Protein AF-A0A225UG48-F1 (afdb_monomer)

Radius of gyration: 35.03 Å; Cα contacts (8 Å, |Δi|>4): 129; chains: 1; bounding box: 74×93×94 Å

pLDDT: mean 74.5, std 24.12, range [34.47, 97.69]

Foldseek 3Di:
DDDDDDDPPDPDDPPPPPPDDDDDPLNVLLVVLVVLQVVLCCPQPLSVQQNKDADDAQDAAAADDPVVPLPALVVLVVNLCRRSVRRRIDTDDHDPVCSVVDDSVSSSVSCVSNVVSSCSNHNHDYPPPPPPPPPDDDDDDPPDPDPDDDDDDDDDDDDDDDDDDDDDDDD

Mean predicted aligned error: 17.24 Å

Sequence (171 aa):
MRAPESEDELPSKTVSKDAGRQYSAKELEYALSRTELFRQLERNLVLSFIKPKLIGELTGRFHDPDLSKLTRVRPTIQALFAVLRESGFVLGAFEMERVYDWDHESWTNAIHAILDPLTVLVGTGKRKTTSTPARKAGTRSYFLHRVTRRVKTLTAASNPQDGCRCADCHA

Solvent-accessible surface area (backbone atoms only — not comparable to full-atom values): 11168 Å² total; per-residue (Å²): 143,90,85,88,90,79,86,79,80,72,81,71,76,82,72,79,81,78,71,75,81,80,72,51,73,65,59,49,49,48,52,50,27,54,53,46,33,56,51,35,42,63,65,35,70,62,35,44,50,42,38,66,39,76,58,86,60,86,36,53,54,21,58,71,72,66,64,89,75,44,84,46,52,69,59,33,51,53,46,45,53,45,40,41,45,39,34,28,30,44,73,42,88,56,66,75,82,57,62,73,75,55,55,55,63,57,49,49,50,48,40,60,57,39,46,65,27,43,40,73,71,49,33,69,37,80,80,78,80,76,70,73,74,84,77,73,89,77,79,92,76,86,80,73,83,78,83,75,84,78,86,81,81,83,87,80,82,89,83,89,81,89,76,87,80,86,87,81,91,81,134

Structure (mmCIF, N/CA/C/O backbone):
data_AF-A0A225UG48-F1
#
_entry.id   AF-A0A225UG48-F1
#
loop_
_atom_site.group_PDB
_atom_site.id
_atom_site.type_symbol
_atom_site.label_atom_id
_atom_site.label_alt_id
_atom_site.label_comp_id
_atom_site.label_asym_id
_atom_site.label_entity_id
_atom_site.label_seq_id
_atom_site.pdbx_PDB_ins_code
_atom_site.Cartn_x
_atom_site.Cartn_y
_atom_site.Cartn_z
_atom_site.occupancy
_atom_site.B_iso_or_equiv
_atom_site.auth_seq_id
_atom_site.auth_comp_id
_atom_site.auth_asym_id
_atom_site.auth_atom_id
_atom_site.pdbx_PDB_model_num
ATOM 1 N N . MET A 1 1 ? -58.394 49.590 28.796 1.00 42.34 1 MET A N 1
ATOM 2 C CA . MET A 1 1 ? -57.957 48.480 29.669 1.00 42.34 1 MET A CA 1
ATOM 3 C C . MET A 1 1 ? -58.385 47.150 29.065 1.00 42.34 1 MET A C 1
ATOM 5 O O . MET A 1 1 ? -59.581 46.916 28.962 1.00 42.34 1 MET A O 1
ATOM 9 N N . ARG A 1 2 ? -57.417 46.320 28.661 1.00 52.34 2 ARG A N 1
ATOM 10 C CA . ARG A 1 2 ? -57.485 44.852 28.528 1.00 52.34 2 ARG A CA 1
ATOM 11 C C . ARG A 1 2 ? -56.032 44.359 28.419 1.00 52.34 2 ARG A C 1
ATOM 13 O O . ARG A 1 2 ? -55.248 44.994 27.724 1.00 52.34 2 ARG A O 1
ATOM 20 N N . ALA A 1 3 ? -55.683 43.312 29.155 1.00 45.53 3 ALA A N 1
ATOM 21 C CA . ALA A 1 3 ? -54.361 42.676 29.200 1.00 45.53 3 ALA A CA 1
ATOM 22 C C . ALA A 1 3 ? -54.550 41.141 29.003 1.00 45.53 3 ALA A C 1
ATOM 24 O O . ALA A 1 3 ? -55.708 40.720 28.937 1.00 45.53 3 ALA A O 1
ATOM 25 N N . PRO A 1 4 ? -53.496 40.304 28.959 1.00 58.44 4 PRO A N 1
ATOM 26 C CA . PRO A 1 4 ? -52.639 40.039 27.784 1.00 58.44 4 PRO A CA 1
ATOM 27 C C . PRO A 1 4 ? -52.385 38.528 27.574 1.00 58.44 4 PRO A C 1
ATOM 29 O O . PRO A 1 4 ? -52.043 37.890 28.553 1.00 58.44 4 PRO A O 1
ATOM 32 N N . GLU A 1 5 ? -52.420 37.945 26.365 1.00 46.00 5 GLU A N 1
ATOM 33 C CA . GLU A 1 5 ? -51.953 36.548 26.172 1.00 46.00 5 GLU A CA 1
ATOM 34 C C . GLU A 1 5 ? -51.332 36.273 24.796 1.00 46.00 5 GLU A C 1
ATOM 36 O O . GLU A 1 5 ? -51.609 36.981 23.832 1.00 46.00 5 GLU A O 1
ATOM 41 N N . SER A 1 6 ? -50.552 35.186 24.790 1.00 54.22 6 SER A N 1
ATOM 42 C CA . SER A 1 6 ? -49.863 34.455 23.719 1.00 54.22 6 SER A CA 1
ATOM 43 C C . SER A 1 6 ? -48.370 34.735 23.553 1.00 54.22 6 SER A C 1
ATOM 45 O O . SER A 1 6 ? -47.920 35.579 22.779 1.00 54.22 6 SER A O 1
ATOM 47 N N . GLU A 1 7 ? -47.634 33.937 24.322 1.00 54.47 7 GLU A N 1
ATOM 48 C CA . GLU A 1 7 ? -46.295 33.439 24.061 1.00 54.47 7 GLU A CA 1
ATOM 49 C C . GLU A 1 7 ? -46.183 32.907 22.625 1.00 54.47 7 GLU A C 1
ATOM 51 O O . GLU A 1 7 ? -46.927 32.010 22.242 1.00 54.47 7 GLU A O 1
ATOM 56 N N . ASP A 1 8 ? -45.222 33.419 21.860 1.00 50.53 8 ASP A N 1
ATOM 57 C CA . ASP A 1 8 ? -44.590 32.650 20.791 1.00 50.53 8 ASP A CA 1
ATOM 58 C C . ASP A 1 8 ? -43.147 32.408 21.226 1.00 50.53 8 ASP A C 1
ATOM 60 O O . ASP A 1 8 ? -42.218 33.190 20.998 1.00 50.53 8 ASP A O 1
ATOM 64 N N . GLU A 1 9 ? -43.026 31.315 21.970 1.00 49.41 9 GLU A N 1
ATOM 65 C CA . GLU A 1 9 ? -41.812 30.595 22.302 1.00 49.41 9 GLU A CA 1
ATOM 66 C C . GLU A 1 9 ? -40.992 30.384 21.020 1.00 49.41 9 GLU A C 1
ATOM 68 O O . GLU A 1 9 ? -41.261 29.498 20.209 1.00 49.41 9 GLU A O 1
ATOM 73 N N . LEU A 1 10 ? -39.983 31.233 20.802 1.00 53.50 10 LEU A N 1
ATOM 74 C CA . LEU A 1 10 ? -38.972 30.976 19.783 1.00 53.50 10 LEU A CA 1
ATOM 75 C C . LEU A 1 10 ? -38.344 29.616 20.104 1.00 53.50 10 LEU A C 1
ATOM 77 O O . LEU A 1 10 ? -37.761 29.483 21.187 1.00 53.50 10 LEU A O 1
ATOM 81 N N . PRO A 1 11 ? -38.410 28.620 19.199 1.00 48.78 11 PRO A N 1
ATOM 82 C CA . PRO A 1 11 ? -37.756 27.353 19.430 1.00 48.78 11 PRO A CA 1
ATOM 83 C C . PRO A 1 11 ? -36.274 27.634 19.615 1.00 48.78 11 PRO A C 1
ATOM 85 O O . PRO A 1 11 ? -35.566 28.126 18.729 1.00 48.78 11 PRO A O 1
ATOM 88 N N . SER A 1 12 ? -35.861 27.377 20.851 1.00 50.19 12 SER A N 1
ATOM 89 C CA . SER A 1 12 ? -34.493 27.409 21.312 1.00 50.19 12 SER A CA 1
ATOM 90 C C . SER A 1 12 ? -33.571 26.836 20.242 1.00 50.19 12 SER A C 1
ATOM 92 O O . SER A 1 12 ? -33.799 25.757 19.691 1.00 50.19 12 SER A O 1
ATOM 94 N N . LYS A 1 13 ? -32.525 27.616 19.948 1.00 51.88 13 LYS A N 1
ATOM 95 C CA . LYS A 1 13 ? -31.304 27.185 19.270 1.00 51.88 13 LYS A CA 1
ATOM 96 C C . LYS A 1 13 ? -31.099 25.704 19.565 1.00 51.88 13 LYS A C 1
ATOM 98 O O . LYS A 1 13 ? -30.943 25.349 20.734 1.00 51.88 13 LYS A O 1
ATOM 103 N N . THR A 1 14 ? -31.077 24.860 18.537 1.00 47.56 14 THR A N 1
ATOM 104 C CA . THR A 1 14 ? -30.499 23.527 18.672 1.00 47.56 14 THR A CA 1
ATOM 105 C C . THR A 1 14 ? -29.049 23.747 19.062 1.00 47.56 14 THR A C 1
ATOM 107 O O . THR A 1 14 ? -28.187 24.006 18.224 1.00 47.56 14 THR A O 1
ATOM 110 N N . VAL A 1 15 ? -28.829 23.759 20.374 1.00 45.50 15 VAL A N 1
ATOM 111 C CA . VAL A 1 15 ? -27.542 23.680 21.030 1.00 45.50 15 VAL A CA 1
ATOM 112 C C . VAL A 1 15 ? -26.846 22.517 20.361 1.00 45.50 15 VAL A C 1
ATOM 114 O O . VAL A 1 15 ? -27.278 21.370 20.484 1.00 45.50 15 VAL A O 1
ATOM 117 N N . SER A 1 16 ? -25.814 22.839 19.592 1.00 53.31 16 SER A N 1
ATOM 118 C CA . SER A 1 16 ? -24.847 21.893 19.075 1.00 53.31 16 SER A CA 1
ATOM 119 C C . SER A 1 16 ? -24.362 21.078 20.266 1.00 53.31 16 SER A C 1
ATOM 121 O O . SER A 1 16 ? -23.516 21.520 21.039 1.00 53.31 16 SER A O 1
ATOM 123 N N . LYS A 1 17 ? -24.947 19.897 20.466 1.00 55.44 17 LYS A N 1
ATOM 124 C CA . LYS A 1 17 ? -24.505 18.939 21.473 1.00 55.44 17 LYS A CA 1
ATOM 125 C C . LYS A 1 17 ? -23.296 18.198 20.913 1.00 55.44 17 LYS A C 1
ATOM 127 O O . LYS A 1 17 ? -23.299 16.979 20.819 1.00 55.44 17 LYS A O 1
ATOM 132 N N . ASP A 1 18 ? -22.267 18.948 20.538 1.00 53.50 18 ASP A N 1
ATOM 133 C CA . ASP A 1 18 ? -20.910 18.421 20.466 1.00 53.50 18 ASP A CA 1
ATOM 134 C C . ASP A 1 18 ? -20.231 18.711 21.807 1.00 53.50 18 ASP A C 1
ATOM 136 O O . ASP A 1 18 ? -19.271 19.465 21.943 1.00 53.50 18 ASP A O 1
ATOM 140 N N . ALA A 1 19 ? -20.853 18.193 22.865 1.00 50.50 19 ALA A N 1
ATOM 141 C CA . ALA A 1 19 ? -20.282 18.223 24.193 1.00 50.50 19 ALA A CA 1
ATOM 142 C C . ALA A 1 19 ? -19.202 17.138 24.243 1.00 50.50 19 ALA A C 1
ATOM 144 O O . ALA A 1 19 ? -19.512 15.976 24.494 1.00 50.50 19 ALA A O 1
ATOM 145 N N . GLY A 1 20 ? -17.956 17.532 23.967 1.00 64.06 20 GLY A N 1
ATOM 146 C CA . GLY A 1 20 ? -16.734 16.877 24.437 1.00 64.06 20 GLY A CA 1
ATOM 147 C C . GLY A 1 20 ? -16.764 15.351 24.434 1.00 64.06 20 GLY A C 1
ATOM 148 O O . GLY A 1 20 ? -16.609 14.738 25.492 1.00 64.06 20 GLY A O 1
ATOM 149 N N . ARG A 1 21 ? -16.956 14.725 23.266 1.00 75.00 21 ARG A N 1
ATOM 150 C CA . ARG A 1 21 ? -16.763 13.277 23.137 1.00 75.00 21 ARG A CA 1
ATOM 151 C C . ARG A 1 21 ? -15.323 12.961 23.538 1.00 75.00 21 ARG A C 1
ATOM 153 O O . ARG A 1 21 ? -14.385 13.300 22.821 1.00 75.00 21 ARG A O 1
ATOM 160 N N . GLN A 1 22 ? -15.137 12.336 24.698 1.00 82.44 22 GLN A N 1
ATOM 161 C CA . GLN A 1 22 ? -13.826 11.830 25.081 1.00 82.44 22 GLN A CA 1
ATOM 162 C C . GLN A 1 22 ? -13.512 10.637 24.182 1.00 82.44 22 GLN A C 1
ATOM 164 O O . GLN A 1 22 ? -14.207 9.623 24.221 1.00 82.44 22 GLN A O 1
ATOM 169 N N . TYR A 1 23 ? -12.491 10.780 23.342 1.00 84.31 23 TYR A N 1
ATOM 170 C CA . TYR A 1 23 ? -11.970 9.668 22.563 1.00 84.31 23 TYR A CA 1
ATOM 171 C C . TYR A 1 23 ? -11.206 8.732 23.490 1.00 84.31 23 TYR A C 1
ATOM 173 O O . TYR A 1 23 ? -10.324 9.157 24.239 1.00 84.31 23 TYR A O 1
ATOM 181 N N . SER A 1 24 ? -11.516 7.442 23.417 1.00 91.88 24 SER A N 1
ATOM 182 C CA . SER A 1 24 ? -10.622 6.434 23.971 1.00 91.88 24 SER A CA 1
ATOM 183 C C . SER A 1 24 ? -9.300 6.432 23.193 1.00 91.88 24 SER A C 1
ATOM 185 O O . SER A 1 24 ? -9.263 6.750 22.002 1.00 91.88 24 SER A O 1
ATOM 187 N N . ALA A 1 25 ? -8.207 6.020 23.843 1.00 92.81 25 ALA A N 1
ATOM 188 C CA . ALA A 1 25 ? -6.899 5.925 23.189 1.00 92.81 25 ALA A CA 1
ATOM 189 C C . ALA A 1 25 ? -6.945 5.072 21.905 1.00 92.81 25 ALA A C 1
ATOM 191 O O . ALA A 1 25 ? -6.320 5.422 20.912 1.00 92.81 25 ALA A O 1
ATOM 192 N N . LYS A 1 26 ? -7.758 4.006 21.899 1.00 92.38 26 LYS A N 1
ATOM 193 C CA . LYS A 1 26 ? -7.942 3.115 20.743 1.00 92.38 26 LYS A CA 1
ATOM 194 C C . LYS A 1 26 ? -8.686 3.777 19.586 1.00 92.38 26 LYS A C 1
ATOM 196 O O . LYS A 1 26 ? -8.322 3.567 18.436 1.00 92.38 26 LYS A O 1
ATOM 201 N N . GLU A 1 27 ? -9.729 4.557 19.873 1.00 93.12 27 GLU A N 1
ATOM 202 C CA . GLU A 1 27 ? -10.445 5.304 18.830 1.00 93.12 27 GLU A CA 1
ATOM 203 C C . GLU A 1 27 ? -9.528 6.346 18.185 1.00 93.12 27 GLU A C 1
ATOM 205 O O . GLU A 1 27 ? -9.540 6.499 16.964 1.00 93.12 27 GLU A O 1
ATOM 210 N N . LEU A 1 28 ? -8.706 7.023 18.994 1.00 95.06 28 LEU A N 1
ATOM 211 C CA . LEU A 1 28 ? -7.731 7.987 18.496 1.00 95.06 28 LEU A CA 1
ATOM 212 C C . LEU A 1 28 ? -6.657 7.308 17.639 1.00 95.06 28 LEU A C 1
ATOM 214 O O . LEU A 1 28 ? -6.387 7.767 16.534 1.00 95.06 28 LEU A O 1
ATOM 218 N N . GLU A 1 29 ? -6.081 6.206 18.117 1.00 95.00 29 GLU A N 1
ATOM 219 C CA . GLU A 1 29 ? -5.075 5.433 17.384 1.00 95.00 29 GLU A CA 1
ATOM 220 C C . GLU A 1 29 ? -5.628 4.941 16.041 1.00 95.00 29 GLU A C 1
ATOM 222 O O . GLU A 1 29 ? -5.020 5.176 15.000 1.00 95.00 29 GLU A O 1
ATOM 227 N N . TYR A 1 30 ? -6.840 4.378 16.032 1.00 93.94 30 TYR A N 1
ATOM 228 C CA . TYR A 1 30 ? -7.514 3.971 14.801 1.00 93.94 30 TYR A CA 1
ATOM 229 C C . TYR A 1 30 ? -7.715 5.148 13.832 1.00 93.94 30 TYR A C 1
ATOM 231 O O . TYR A 1 30 ? -7.414 5.034 12.642 1.00 93.94 30 TYR A O 1
ATOM 239 N N . ALA A 1 31 ? -8.206 6.294 14.316 1.00 94.69 31 ALA A N 1
ATOM 240 C CA . ALA A 1 31 ? -8.451 7.469 13.479 1.00 94.69 31 ALA A CA 1
ATOM 241 C C . ALA A 1 31 ? -7.152 8.058 12.899 1.00 94.69 31 ALA A C 1
ATOM 243 O O . ALA A 1 31 ? -7.107 8.420 11.716 1.00 94.69 31 ALA A O 1
ATOM 244 N N . LEU A 1 32 ? -6.087 8.116 13.704 1.00 96.56 32 LEU A N 1
ATOM 245 C CA . LEU A 1 32 ? -4.771 8.590 13.281 1.00 96.56 32 LEU A CA 1
ATOM 246 C C . LEU A 1 32 ? -4.135 7.634 12.273 1.00 96.56 32 LEU A C 1
ATOM 248 O O . LEU A 1 32 ? -3.701 8.092 11.221 1.00 96.56 32 LEU A O 1
ATOM 252 N N . SER A 1 33 ? -4.158 6.322 12.522 1.00 96.50 33 SER A N 1
ATOM 253 C CA . SER A 1 33 ? -3.663 5.322 11.570 1.00 96.50 33 SER A CA 1
ATOM 254 C C . SER A 1 33 ? -4.441 5.362 10.260 1.00 96.50 33 SER A C 1
ATOM 256 O O . SER A 1 33 ? -3.843 5.306 9.189 1.00 96.50 33 SER A O 1
ATOM 258 N N . ARG A 1 34 ? -5.769 5.532 10.304 1.00 95.62 34 ARG A N 1
ATOM 259 C CA . ARG A 1 34 ? -6.574 5.673 9.083 1.00 95.62 34 ARG A CA 1
ATOM 260 C C . ARG A 1 34 ? -6.160 6.910 8.292 1.00 95.62 34 ARG A C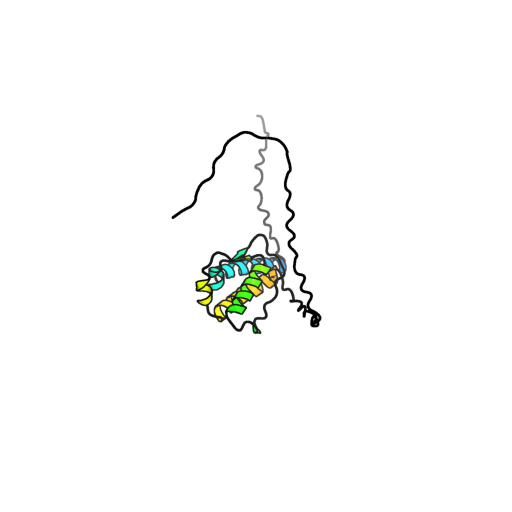 1
ATOM 262 O O . ARG A 1 34 ? -5.958 6.815 7.086 1.00 95.62 34 ARG A O 1
ATOM 269 N N . THR A 1 35 ? -6.001 8.046 8.963 1.00 96.75 35 THR A N 1
ATOM 270 C CA . THR A 1 35 ? -5.579 9.306 8.333 1.00 96.75 35 THR A CA 1
ATOM 271 C C . THR A 1 35 ? -4.174 9.194 7.743 1.00 96.75 35 THR A C 1
ATOM 273 O O . THR A 1 35 ? -3.945 9.585 6.599 1.00 96.75 35 THR A O 1
ATOM 276 N N . GLU A 1 36 ? -3.244 8.614 8.498 1.00 97.69 36 GLU A N 1
ATOM 277 C CA . GLU A 1 36 ? -1.861 8.402 8.084 1.00 97.69 36 GLU A CA 1
ATOM 278 C C . GLU A 1 36 ? -1.769 7.479 6.865 1.00 97.69 36 GLU A C 1
ATOM 280 O O . GLU A 1 36 ? -1.051 7.799 5.921 1.00 97.69 36 GLU A O 1
ATOM 285 N N . LEU A 1 37 ? -2.550 6.392 6.829 1.00 97.12 37 LEU A N 1
ATOM 286 C CA . LEU A 1 37 ? -2.614 5.496 5.676 1.00 97.12 37 LEU A CA 1
ATOM 287 C C . LEU A 1 37 ? -2.949 6.268 4.395 1.00 97.12 37 LEU A C 1
ATOM 289 O O . LEU A 1 37 ? -2.181 6.224 3.437 1.00 97.12 37 LEU A O 1
ATOM 293 N N . PHE A 1 38 ? -4.060 7.012 4.378 1.00 95.81 38 PHE A N 1
ATOM 294 C CA . PHE A 1 38 ? -4.469 7.767 3.188 1.00 95.81 38 PHE A CA 1
ATOM 295 C C . PHE A 1 38 ? -3.464 8.864 2.824 1.00 95.81 38 PHE A C 1
ATOM 297 O O . PHE A 1 38 ? -3.139 9.032 1.649 1.00 95.81 38 PHE A O 1
ATOM 304 N N . ARG A 1 39 ? -2.881 9.536 3.823 1.00 96.94 39 ARG A N 1
ATOM 305 C CA . ARG A 1 39 ? -1.805 10.509 3.607 1.00 96.94 39 ARG A CA 1
ATOM 306 C C . ARG A 1 39 ? -0.604 9.884 2.894 1.00 96.94 39 ARG A C 1
ATOM 308 O O . ARG A 1 39 ? 0.005 10.534 2.046 1.00 96.94 39 ARG A O 1
ATOM 315 N N . GLN A 1 40 ? -0.232 8.656 3.244 1.00 97.44 40 GLN A N 1
ATOM 316 C CA . GLN A 1 40 ? 0.892 7.950 2.628 1.00 97.44 40 GLN A CA 1
ATOM 317 C C . GLN A 1 40 ? 0.564 7.479 1.213 1.00 97.44 40 GLN A C 1
ATOM 319 O O . GLN A 1 40 ? 1.409 7.622 0.329 1.00 97.44 40 GLN A O 1
ATOM 324 N N . LEU A 1 41 ? -0.668 7.013 0.972 1.00 96.38 41 LEU A N 1
ATOM 325 C CA . LEU A 1 41 ? -1.135 6.656 -0.372 1.00 96.38 41 LEU A CA 1
ATOM 326 C C . LEU A 1 41 ? -1.025 7.827 -1.362 1.00 96.38 41 LEU A C 1
ATOM 328 O O . LEU A 1 41 ? -0.750 7.609 -2.539 1.00 96.38 41 LEU A O 1
ATOM 332 N N . GLU A 1 42 ? -1.213 9.058 -0.885 1.00 95.75 42 GLU A N 1
ATOM 333 C CA . GLU A 1 42 ? -1.104 10.270 -1.702 1.00 95.75 42 GLU A CA 1
ATOM 334 C C . GLU A 1 42 ? 0.326 10.817 -1.801 1.00 95.75 42 GLU A C 1
ATOM 336 O O . GLU A 1 42 ? 0.733 11.288 -2.863 1.00 95.75 42 GLU A O 1
ATOM 341 N N . ARG A 1 43 ? 1.099 10.791 -0.706 1.00 95.88 43 ARG A N 1
ATOM 342 C CA . ARG A 1 43 ? 2.413 11.459 -0.645 1.00 95.88 43 ARG A CA 1
ATOM 343 C C . ARG A 1 43 ? 3.583 10.597 -1.092 1.00 95.88 43 ARG A C 1
ATOM 345 O O . ARG A 1 43 ? 4.561 11.139 -1.602 1.00 95.88 43 ARG A O 1
ATOM 352 N N . ASN A 1 44 ? 3.536 9.288 -0.866 1.00 97.31 44 ASN A N 1
ATOM 353 C CA . ASN A 1 44 ? 4.614 8.417 -1.309 1.00 97.31 44 ASN A CA 1
ATOM 354 C C . ASN A 1 44 ? 4.552 8.291 -2.837 1.00 97.31 44 ASN A C 1
ATOM 356 O O . ASN A 1 44 ? 3.513 7.940 -3.388 1.00 97.31 44 ASN A O 1
ATOM 360 N N . LEU A 1 45 ? 5.664 8.567 -3.519 1.00 96.06 45 LEU A N 1
ATOM 361 C CA . LEU A 1 45 ? 5.697 8.646 -4.981 1.00 96.06 45 LEU A CA 1
ATOM 362 C C . LEU A 1 45 ? 5.342 7.319 -5.675 1.00 96.06 45 LEU A C 1
ATOM 364 O O . LEU A 1 45 ? 4.702 7.320 -6.722 1.00 96.06 45 LEU A O 1
ATOM 368 N N . VAL A 1 46 ? 5.704 6.185 -5.073 1.00 97.19 46 VAL A N 1
ATOM 369 C CA . VAL A 1 46 ? 5.366 4.853 -5.594 1.00 97.19 46 VAL A CA 1
ATOM 370 C C . VAL A 1 46 ? 3.884 4.543 -5.367 1.00 97.19 46 VAL A C 1
ATOM 372 O O . VAL A 1 46 ? 3.216 4.004 -6.250 1.00 97.19 46 VAL A O 1
ATOM 375 N N . LEU A 1 47 ? 3.339 4.903 -4.201 1.00 97.00 47 LEU A N 1
ATOM 376 C CA . LEU A 1 47 ? 1.920 4.682 -3.899 1.00 97.00 47 LEU A CA 1
ATOM 377 C C . LEU A 1 47 ? 1.016 5.589 -4.743 1.00 97.00 47 LEU A C 1
ATOM 379 O O . LEU A 1 47 ? 0.010 5.125 -5.283 1.00 97.00 47 LEU A O 1
ATOM 383 N N . SER A 1 48 ? 1.412 6.845 -4.945 1.00 95.31 48 SER A N 1
ATOM 384 C CA . SER A 1 48 ? 0.697 7.780 -5.815 1.00 95.31 48 SER A CA 1
ATOM 385 C C . SER A 1 48 ? 0.796 7.390 -7.292 1.00 95.31 48 SER A C 1
ATOM 387 O O . SER A 1 48 ? -0.136 7.647 -8.056 1.00 95.31 48 SER A O 1
ATOM 389 N N . PHE A 1 49 ? 1.871 6.701 -7.692 1.00 95.75 49 PHE A N 1
ATOM 390 C CA . PHE A 1 49 ? 2.014 6.102 -9.017 1.00 95.75 49 PHE A CA 1
ATOM 391 C C . PHE A 1 49 ? 1.029 4.944 -9.244 1.00 95.75 49 PHE A C 1
ATOM 393 O O . PHE A 1 49 ? 0.321 4.952 -10.251 1.00 95.75 49 PHE A O 1
ATOM 400 N N . ILE A 1 50 ? 0.920 3.987 -8.310 1.00 95.44 50 ILE A N 1
ATOM 401 C CA . ILE A 1 50 ? 0.025 2.816 -8.460 1.00 95.44 50 ILE A CA 1
ATOM 402 C C . ILE A 1 50 ? -1.450 3.115 -8.134 1.00 95.44 50 ILE A C 1
ATOM 404 O O . ILE A 1 50 ? -2.324 2.289 -8.412 1.00 95.44 50 ILE A O 1
ATOM 408 N N . LYS A 1 51 ? -1.738 4.289 -7.552 1.00 95.00 51 LYS A N 1
ATOM 409 C CA . LYS A 1 51 ? -3.085 4.839 -7.298 1.00 95.00 51 LYS A CA 1
ATOM 410 C C . LYS A 1 51 ? -4.055 3.829 -6.668 1.00 95.00 51 LYS A C 1
ATOM 412 O O . LYS A 1 51 ? -5.117 3.572 -7.247 1.00 95.00 51 LYS A O 1
ATOM 417 N N . PRO A 1 52 ? -3.721 3.220 -5.518 1.00 95.56 52 PRO A N 1
ATOM 418 C CA . PRO A 1 52 ? -4.584 2.225 -4.908 1.00 95.56 52 PRO A CA 1
ATOM 419 C C . PRO A 1 52 ? -5.896 2.873 -4.456 1.00 95.56 52 PRO A C 1
ATOM 421 O O . PRO A 1 52 ? -5.916 3.962 -3.884 1.00 95.56 52 PRO A O 1
ATOM 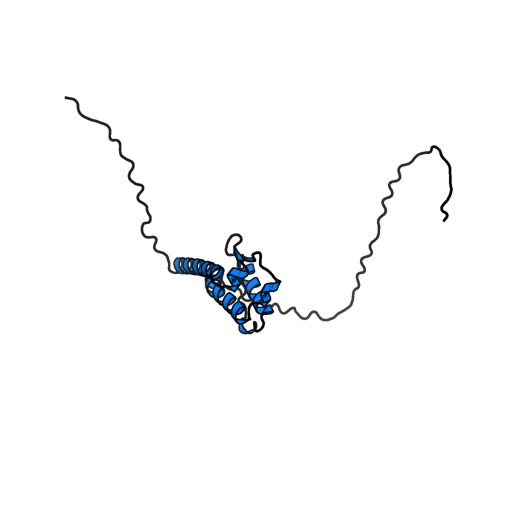424 N N . LYS A 1 53 ? -7.006 2.191 -4.718 1.00 94.94 53 LYS A N 1
ATOM 425 C CA . LYS A 1 53 ? -8.360 2.619 -4.372 1.00 94.94 53 LYS A CA 1
ATOM 426 C C . LYS A 1 53 ? -8.967 1.619 -3.409 1.00 94.94 53 LYS A C 1
ATOM 428 O O . LYS A 1 53 ? -9.022 0.428 -3.710 1.00 94.94 53 LYS A O 1
ATOM 433 N N . LEU A 1 54 ? -9.424 2.104 -2.261 1.00 94.50 54 LEU A N 1
ATOM 434 C CA . LEU A 1 54 ? -10.171 1.281 -1.320 1.00 94.50 54 LEU A CA 1
ATOM 435 C C . LEU A 1 54 ? -11.547 0.973 -1.918 1.00 94.50 54 LEU A C 1
ATOM 437 O O . LEU A 1 54 ? -12.262 1.895 -2.314 1.00 94.50 54 LEU A O 1
ATOM 441 N N . ILE A 1 55 ? -11.912 -0.307 -1.990 1.00 91.19 55 ILE A N 1
ATOM 442 C CA . ILE A 1 55 ? -13.237 -0.734 -2.444 1.00 91.19 55 ILE A CA 1
ATOM 443 C C . ILE A 1 55 ? -14.010 -1.254 -1.235 1.00 91.19 55 ILE A C 1
ATOM 445 O O . ILE A 1 5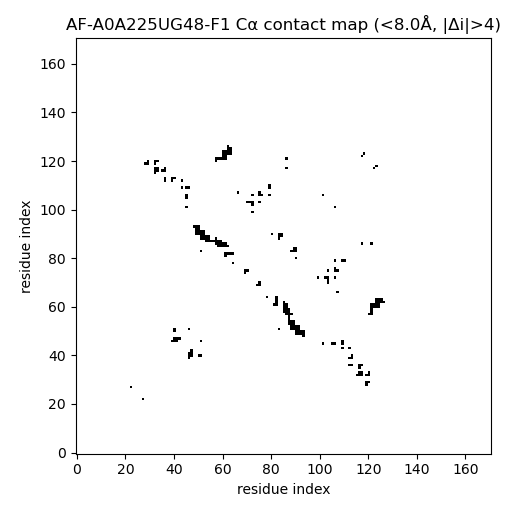5 ? -13.728 -2.335 -0.729 1.00 91.19 55 ILE A O 1
ATOM 449 N N . GLY A 1 56 ? -14.995 -0.478 -0.782 1.00 87.88 56 GLY A N 1
ATOM 450 C CA . GLY A 1 56 ? -15.757 -0.786 0.427 1.00 87.88 56 GLY A CA 1
ATOM 451 C C . GLY A 1 56 ? -15.007 -0.376 1.694 1.00 87.88 56 GLY A C 1
ATOM 452 O O . GLY A 1 56 ? -14.587 0.773 1.830 1.00 87.88 56 GLY A O 1
ATOM 453 N N . GLU A 1 57 ? -14.869 -1.306 2.633 1.00 89.94 57 GLU A N 1
ATOM 454 C CA . GLU A 1 57 ? -14.190 -1.082 3.910 1.00 89.94 57 GLU A CA 1
ATOM 455 C C . GLU A 1 57 ? -12.798 -1.715 3.921 1.00 89.94 57 GLU A C 1
ATOM 457 O O . GLU A 1 57 ? -12.463 -2.541 3.075 1.00 89.94 57 GLU A O 1
ATOM 462 N N . LEU A 1 58 ? -11.973 -1.324 4.896 1.00 89.75 58 LEU A N 1
ATOM 463 C CA . LEU A 1 58 ? -10.721 -2.024 5.155 1.00 89.75 58 LEU A CA 1
ATOM 464 C C . LEU A 1 58 ? -11.065 -3.439 5.618 1.00 89.75 58 LEU A C 1
ATOM 466 O O . LEU A 1 58 ? -11.653 -3.635 6.681 1.00 89.75 58 LEU A O 1
ATOM 470 N N . THR A 1 59 ? -10.729 -4.415 4.789 1.00 80.56 59 THR A N 1
ATOM 471 C CA . THR A 1 59 ? -11.072 -5.818 5.009 1.00 80.56 59 THR A CA 1
ATOM 472 C C . THR A 1 59 ? -9.823 -6.657 5.065 1.00 80.56 59 THR A C 1
ATOM 474 O O . THR A 1 59 ? -8.880 -6.374 4.343 1.00 80.56 59 THR A O 1
ATOM 477 N N . GLY A 1 60 ? -9.895 -7.755 5.815 1.00 69.31 60 GLY A N 1
ATOM 478 C CA . GLY A 1 60 ? -8.891 -8.807 5.763 1.00 69.31 60 GLY A CA 1
ATOM 479 C C . GLY A 1 60 ? -7.662 -8.499 6.609 1.00 69.31 60 GLY A C 1
ATOM 480 O O . GLY A 1 60 ? -7.098 -7.414 6.588 1.00 69.31 60 GLY A O 1
ATOM 481 N N . ARG A 1 61 ? -7.232 -9.506 7.364 1.00 84.62 61 ARG A N 1
ATOM 482 C CA . ARG A 1 61 ? -5.931 -9.499 8.021 1.00 84.62 61 ARG A CA 1
ATOM 483 C C . ARG A 1 61 ? -4.889 -9.771 6.935 1.00 84.62 61 ARG A C 1
ATOM 485 O O . ARG A 1 61 ? -4.948 -10.840 6.327 1.00 84.62 61 ARG A O 1
ATOM 492 N N . PHE A 1 62 ? -3.969 -8.847 6.676 1.00 87.88 62 PHE A N 1
ATOM 493 C CA . PHE A 1 62 ? -2.962 -9.057 5.632 1.00 87.88 62 PHE A CA 1
ATOM 494 C C . PHE A 1 62 ? -1.779 -9.864 6.164 1.00 87.88 62 PHE A C 1
ATOM 496 O O . PHE A 1 62 ? -1.489 -9.881 7.362 1.00 87.88 62 PHE A O 1
ATOM 503 N N . HIS A 1 63 ? -1.080 -10.556 5.277 1.00 90.50 63 HIS A N 1
ATOM 504 C CA . HIS A 1 63 ? 0.139 -11.266 5.621 1.00 90.50 63 HIS A CA 1
ATOM 505 C C . HIS A 1 63 ? 1.306 -10.301 5.706 1.00 90.50 63 HIS A C 1
ATOM 507 O O . HIS A 1 63 ? 1.687 -9.698 4.703 1.00 90.50 63 HIS A O 1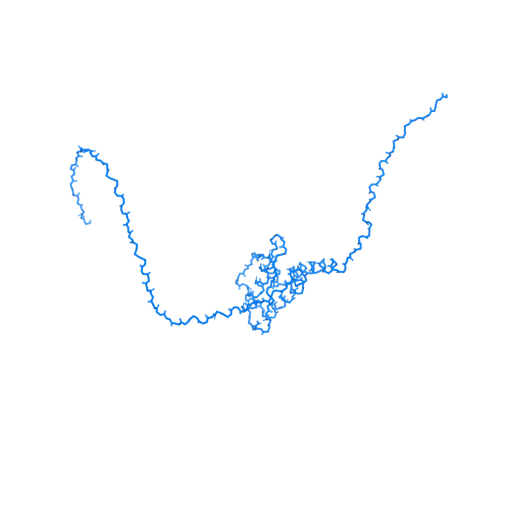
ATOM 513 N N . ASP A 1 64 ? 1.910 -10.240 6.888 1.00 89.50 64 ASP A N 1
ATOM 514 C CA . ASP A 1 64 ? 3.103 -9.438 7.119 1.00 89.50 64 ASP A CA 1
ATOM 515 C C . ASP A 1 64 ? 4.233 -9.880 6.164 1.00 89.50 64 ASP A C 1
ATOM 517 O O . ASP A 1 64 ? 4.611 -11.065 6.158 1.00 89.50 64 ASP A O 1
ATOM 521 N N . PRO A 1 65 ? 4.712 -8.995 5.271 1.00 90.88 65 PRO A N 1
ATOM 522 C CA . PRO A 1 65 ? 5.758 -9.340 4.329 1.00 90.88 65 PRO A CA 1
ATOM 523 C C . PRO A 1 65 ? 7.103 -9.492 5.047 1.00 90.88 65 PRO A C 1
ATOM 525 O O . PRO A 1 65 ? 7.551 -8.617 5.776 1.00 90.88 65 PRO A O 1
ATOM 528 N N . ASP A 1 66 ? 7.804 -10.593 4.775 1.00 91.50 66 ASP A N 1
ATOM 529 C CA . ASP A 1 66 ? 9.170 -10.786 5.265 1.00 91.50 66 ASP A CA 1
ATOM 530 C C . ASP A 1 66 ? 10.148 -9.921 4.459 1.00 91.50 66 ASP A C 1
ATOM 532 O O . ASP A 1 66 ? 10.696 -10.358 3.442 1.00 91.50 66 ASP A O 1
ATOM 536 N N . LEU A 1 67 ? 10.339 -8.679 4.911 1.00 89.56 67 LEU A N 1
ATOM 537 C CA . LEU A 1 67 ? 11.154 -7.668 4.234 1.00 89.56 67 LEU A CA 1
ATOM 538 C C . LEU A 1 67 ? 12.611 -8.111 4.047 1.00 89.56 67 LEU A C 1
ATOM 540 O O . LEU A 1 67 ? 13.231 -7.752 3.050 1.00 89.56 67 LEU A O 1
ATOM 544 N N . SER A 1 68 ? 13.134 -8.974 4.929 1.00 90.12 68 SER A N 1
ATOM 545 C CA . SER A 1 68 ? 14.497 -9.515 4.810 1.00 90.12 68 SER A CA 1
ATOM 546 C C . SER A 1 68 ? 14.697 -10.363 3.546 1.00 90.12 68 SER A C 1
ATOM 548 O O . SER A 1 68 ? 15.802 -10.455 3.012 1.00 90.12 68 SER A O 1
ATOM 550 N N . LYS A 1 69 ? 13.616 -10.964 3.032 1.00 90.31 69 LYS A N 1
ATOM 551 C CA . LYS A 1 69 ? 13.619 -11.782 1.810 1.00 90.31 69 LYS A CA 1
ATOM 552 C C . LYS A 1 69 ? 13.338 -10.972 0.548 1.00 90.31 69 LYS A C 1
ATOM 554 O O . LYS A 1 69 ? 13.506 -11.489 -0.559 1.00 90.31 69 LYS A O 1
ATOM 559 N N . LEU A 1 70 ? 12.910 -9.721 0.685 1.00 92.25 70 LEU A N 1
ATOM 560 C CA . LEU A 1 70 ? 12.599 -8.836 -0.431 1.00 92.25 70 LEU A CA 1
ATOM 561 C C . LEU A 1 70 ? 13.867 -8.118 -0.885 1.00 92.25 70 LEU A C 1
ATOM 563 O O . LEU A 1 70 ? 13.979 -6.918 -0.721 1.00 92.25 70 LEU A O 1
ATOM 567 N N . THR A 1 71 ? 14.837 -8.839 -1.449 1.00 91.81 71 THR A N 1
ATOM 568 C CA . THR A 1 71 ? 16.131 -8.266 -1.888 1.00 91.81 71 THR A CA 1
ATOM 569 C C . THR A 1 71 ? 16.137 -7.781 -3.339 1.00 91.81 71 THR A C 1
ATOM 571 O O . THR A 1 71 ? 17.152 -7.310 -3.844 1.00 91.81 71 THR A O 1
ATOM 574 N N . ARG A 1 72 ? 15.024 -7.951 -4.059 1.00 92.25 72 ARG A N 1
ATOM 575 C CA . ARG A 1 72 ? 14.895 -7.618 -5.482 1.00 92.25 72 ARG A CA 1
ATOM 576 C C . ARG A 1 72 ? 13.574 -6.908 -5.729 1.00 92.25 72 ARG A C 1
ATOM 578 O O . ARG A 1 72 ? 12.563 -7.266 -5.132 1.00 92.25 72 ARG A O 1
ATOM 585 N N . VAL A 1 73 ? 13.573 -6.001 -6.705 1.00 94.25 73 VAL A N 1
ATOM 586 C CA . VAL A 1 73 ? 12.418 -5.175 -7.100 1.00 94.25 73 VAL A CA 1
ATOM 587 C C . VAL A 1 73 ? 11.144 -6.003 -7.306 1.00 94.25 73 VAL A C 1
ATOM 589 O O . VAL A 1 73 ? 10.114 -5.720 -6.705 1.00 94.25 73 VAL A O 1
ATOM 592 N N . ARG A 1 74 ? 11.208 -7.080 -8.102 1.00 94.38 74 ARG A N 1
ATOM 593 C CA . ARG A 1 74 ? 10.018 -7.880 -8.449 1.00 94.38 74 ARG A CA 1
ATOM 594 C C . ARG A 1 74 ? 9.322 -8.514 -7.225 1.00 94.38 74 ARG A C 1
ATOM 596 O O . ARG A 1 74 ? 8.116 -8.315 -7.097 1.00 94.38 74 ARG A O 1
ATOM 603 N N . PRO A 1 75 ? 10.016 -9.249 -6.334 1.00 94.69 75 PRO A N 1
ATOM 604 C CA . PRO A 1 75 ? 9.434 -9.698 -5.068 1.00 94.69 75 PRO A CA 1
ATOM 605 C C . PRO A 1 75 ? 8.847 -8.567 -4.219 1.00 94.69 75 PRO A C 1
ATOM 607 O O . PRO A 1 75 ? 7.771 -8.746 -3.651 1.00 94.69 75 PRO A O 1
ATOM 610 N N . THR A 1 76 ? 9.511 -7.409 -4.151 1.00 96.62 76 THR A N 1
ATOM 611 C CA . THR A 1 76 ? 9.035 -6.259 -3.367 1.00 96.62 76 THR A CA 1
ATOM 612 C C . THR A 1 76 ? 7.716 -5.712 -3.911 1.00 96.62 76 THR A C 1
ATOM 614 O O . THR A 1 76 ? 6.757 -5.568 -3.158 1.00 96.62 76 THR A O 1
ATOM 617 N N . ILE A 1 77 ? 7.608 -5.515 -5.229 1.00 95.88 77 ILE A N 1
ATOM 618 C CA . ILE A 1 77 ? 6.356 -5.096 -5.882 1.00 95.88 77 ILE A CA 1
ATOM 619 C C . ILE A 1 77 ? 5.226 -6.085 -5.580 1.00 95.88 77 ILE A C 1
ATOM 621 O O . ILE A 1 77 ? 4.124 -5.692 -5.200 1.00 95.88 77 ILE A 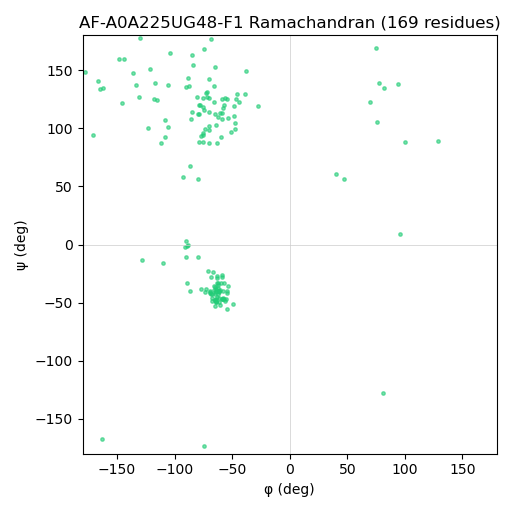O 1
ATOM 625 N N . GLN A 1 78 ? 5.501 -7.387 -5.718 1.00 95.69 78 GLN A N 1
ATOM 626 C CA . GLN A 1 78 ? 4.513 -8.431 -5.445 1.00 95.69 78 GLN A CA 1
ATOM 627 C C . GLN A 1 78 ? 4.040 -8.407 -3.988 1.00 95.69 78 GLN A C 1
ATOM 629 O O . GLN A 1 78 ? 2.849 -8.592 -3.738 1.00 95.69 78 GLN A O 1
ATOM 634 N N . ALA A 1 79 ? 4.949 -8.166 -3.041 1.00 96.06 79 ALA A N 1
ATOM 635 C CA . ALA A 1 79 ? 4.614 -8.036 -1.630 1.00 96.06 79 ALA A CA 1
ATOM 636 C C . ALA A 1 79 ? 3.721 -6.815 -1.372 1.00 96.06 79 ALA A C 1
ATOM 638 O O . ALA A 1 79 ? 2.675 -6.966 -0.746 1.00 96.06 79 ALA A O 1
ATOM 639 N N . LEU A 1 80 ? 4.069 -5.644 -1.916 1.00 96.62 80 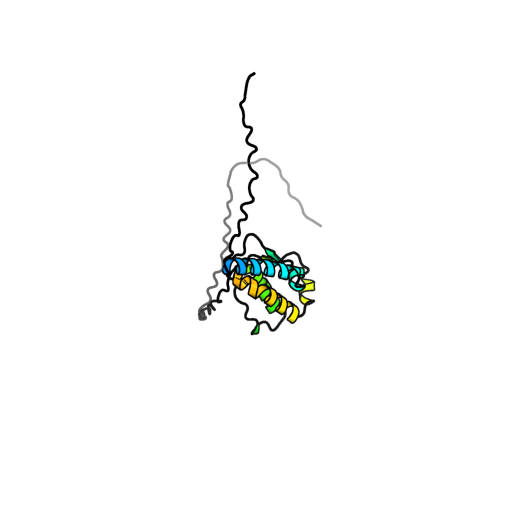LEU A N 1
ATOM 640 C CA . LEU A 1 80 ? 3.250 -4.436 -1.790 1.00 96.62 80 LEU A CA 1
ATOM 641 C C . LEU A 1 80 ? 1.836 -4.649 -2.347 1.00 96.62 80 LEU A C 1
ATOM 643 O O . LEU A 1 80 ? 0.843 -4.324 -1.698 1.00 96.62 80 LEU A O 1
ATOM 647 N N . PHE A 1 81 ? 1.734 -5.243 -3.537 1.00 95.81 81 PHE A N 1
ATOM 648 C CA . PHE A 1 81 ? 0.444 -5.506 -4.174 1.00 95.81 81 PHE A CA 1
ATOM 649 C C . PHE A 1 81 ? -0.386 -6.511 -3.377 1.00 95.81 81 PHE A C 1
ATOM 651 O O . PHE A 1 81 ? -1.606 -6.368 -3.301 1.00 95.81 81 PHE A O 1
ATOM 658 N N . ALA A 1 82 ? 0.253 -7.518 -2.776 1.00 95.06 82 ALA A N 1
ATOM 659 C CA . ALA A 1 82 ? -0.423 -8.460 -1.895 1.00 95.06 82 ALA A CA 1
ATOM 660 C C . ALA A 1 82 ? -0.977 -7.756 -0.650 1.00 95.06 82 ALA A C 1
ATOM 662 O O . ALA A 1 82 ? -2.165 -7.895 -0.384 1.00 95.06 82 ALA A O 1
ATOM 663 N N . VAL A 1 83 ? -0.170 -6.943 0.045 1.00 95.56 83 VAL A N 1
ATOM 664 C CA . VAL A 1 83 ? -0.603 -6.186 1.236 1.00 95.56 83 VAL A CA 1
ATOM 665 C C . VAL A 1 83 ? -1.812 -5.305 0.921 1.00 95.56 83 VAL A C 1
ATOM 667 O O . VAL A 1 83 ? -2.818 -5.361 1.627 1.00 95.56 83 VAL A O 1
ATOM 670 N N . LEU A 1 84 ? -1.754 -4.542 -0.175 1.00 95.44 84 LEU A N 1
ATOM 671 C CA . LEU A 1 84 ? -2.851 -3.668 -0.597 1.00 95.44 84 LEU A CA 1
ATOM 672 C C . LEU A 1 84 ? -4.128 -4.466 -0.900 1.00 95.44 84 LEU A C 1
ATOM 674 O O . LEU A 1 84 ? -5.191 -4.153 -0.366 1.00 95.44 84 LEU A O 1
ATOM 678 N N . ARG A 1 85 ? -4.027 -5.530 -1.704 1.00 93.81 85 ARG A N 1
ATOM 679 C CA . ARG A 1 85 ? -5.183 -6.361 -2.078 1.00 93.81 85 ARG A CA 1
ATOM 680 C C . ARG A 1 85 ? -5.800 -7.086 -0.893 1.00 93.81 85 ARG A C 1
ATOM 682 O O . ARG A 1 85 ? -7.020 -7.146 -0.788 1.00 93.81 85 ARG A O 1
ATOM 689 N N . GLU A 1 86 ? -4.969 -7.637 -0.017 1.00 93.69 86 GLU A N 1
ATOM 690 C CA . GLU A 1 86 ? -5.419 -8.334 1.189 1.00 93.69 86 GLU A CA 1
ATOM 691 C C . GLU A 1 86 ? -6.083 -7.388 2.191 1.00 93.69 86 GLU A C 1
ATOM 693 O O . GLU A 1 86 ? -6.914 -7.857 2.958 1.00 93.69 86 GLU A O 1
ATOM 698 N N . SER A 1 87 ? -5.769 -6.088 2.129 1.00 93.19 87 SER A N 1
ATOM 699 C CA . SER A 1 87 ? -6.367 -5.030 2.956 1.00 93.19 87 SER A CA 1
ATOM 700 C C . SER A 1 87 ? -7.618 -4.379 2.334 1.00 93.19 87 SER A C 1
ATOM 702 O O . SER A 1 87 ? -8.164 -3.429 2.896 1.00 93.19 87 SER A O 1
ATOM 704 N N . GLY A 1 88 ? -8.075 -4.847 1.163 1.00 93.69 88 GLY A N 1
ATOM 705 C CA . GLY A 1 88 ? -9.275 -4.336 0.478 1.00 93.69 88 GLY A CA 1
ATOM 706 C C . GLY A 1 88 ? -9.029 -3.270 -0.601 1.00 93.69 88 GLY A C 1
ATOM 707 O O . GLY A 1 88 ? -9.980 -2.688 -1.126 1.00 93.69 88 GLY A O 1
ATOM 708 N N . PHE A 1 89 ? -7.774 -3.004 -0.974 1.00 95.31 89 PHE A N 1
ATOM 709 C CA . PHE A 1 89 ? -7.460 -2.078 -2.063 1.00 95.31 89 PHE A CA 1
ATOM 710 C C . PHE A 1 89 ? -7.419 -2.775 -3.424 1.00 95.31 89 PHE A C 1
ATOM 712 O O . PHE A 1 89 ? -6.899 -3.879 -3.588 1.00 95.31 89 PHE A O 1
ATOM 719 N N . VAL A 1 90 ? -7.887 -2.064 -4.442 1.00 94.62 90 VAL A N 1
ATOM 720 C CA . VAL A 1 90 ? -7.650 -2.380 -5.850 1.00 94.62 90 VAL A CA 1
ATOM 721 C C . VAL A 1 90 ? -6.634 -1.384 -6.393 1.00 94.62 90 VAL A C 1
ATOM 723 O O . VAL A 1 90 ? -6.698 -0.197 -6.089 1.00 94.62 90 VAL A O 1
ATOM 726 N N . LEU A 1 91 ? -5.671 -1.854 -7.182 1.00 93.94 91 LEU A N 1
ATOM 727 C CA . LEU A 1 91 ? -4.693 -0.968 -7.811 1.00 93.94 91 LEU A CA 1
ATOM 728 C C . LEU A 1 91 ? -5.374 -0.123 -8.893 1.00 93.94 91 LEU A C 1
ATOM 730 O O . LEU A 1 91 ? -6.269 -0.602 -9.591 1.00 93.94 91 LEU A O 1
ATOM 734 N N . GLY A 1 92 ? -4.968 1.136 -9.016 1.00 92.94 92 GLY A N 1
ATOM 735 C CA . GLY A 1 92 ? -5.491 2.032 -10.037 1.00 92.94 92 GLY A CA 1
ATOM 736 C C . GLY A 1 92 ? -4.938 1.718 -11.425 1.00 92.94 92 GLY A C 1
ATOM 737 O O . GLY A 1 92 ? -4.221 0.743 -11.636 1.00 92.94 92 GLY A O 1
ATOM 738 N N . ALA A 1 93 ? -5.261 2.579 -12.388 1.00 91.06 93 ALA A N 1
ATOM 739 C CA . ALA A 1 93 ? -4.612 2.551 -13.692 1.00 91.06 93 ALA A CA 1
ATOM 740 C C . ALA A 1 93 ? -3.227 3.210 -13.585 1.00 91.06 93 ALA A C 1
ATOM 742 O O . ALA A 1 93 ? -3.131 4.388 -13.224 1.00 91.06 93 ALA A O 1
ATOM 743 N N . PHE A 1 94 ? -2.182 2.449 -13.901 1.00 92.75 94 PHE A N 1
ATOM 744 C CA . PHE A 1 94 ? -0.793 2.899 -13.975 1.00 92.75 94 PHE A CA 1
ATOM 745 C C . PHE A 1 94 ? -0.073 2.182 -15.126 1.00 92.75 94 PHE A C 1
ATOM 747 O O . PHE A 1 94 ? -0.522 1.137 -15.597 1.00 92.75 94 PHE A O 1
ATOM 754 N N . GLU A 1 95 ? 1.029 2.763 -15.593 1.00 92.75 95 GLU A N 1
ATOM 755 C CA . GLU A 1 95 ? 1.822 2.245 -16.714 1.00 92.75 95 GLU A CA 1
ATOM 756 C C . GLU A 1 95 ? 2.725 1.104 -16.230 1.00 92.75 95 GLU A C 1
ATOM 758 O O . GLU A 1 95 ? 3.645 1.320 -15.440 1.00 92.75 95 GLU A O 1
ATOM 763 N N . MET A 1 96 ? 2.469 -0.128 -16.679 1.00 88.94 96 MET A N 1
ATOM 764 C CA . MET A 1 96 ? 3.233 -1.307 -16.245 1.00 88.94 96 MET A CA 1
ATOM 765 C C . MET A 1 96 ? 4.709 -1.228 -16.647 1.00 88.94 96 MET A C 1
ATOM 767 O O . MET A 1 96 ? 5.571 -1.769 -15.956 1.00 88.94 96 MET A O 1
ATOM 771 N N . GLU A 1 97 ? 5.000 -0.528 -17.737 1.00 91.75 97 GLU A N 1
ATOM 772 C CA . GLU A 1 97 ? 6.335 -0.307 -18.285 1.00 91.75 97 GLU A CA 1
ATOM 773 C C . GLU A 1 97 ? 7.210 0.486 -17.306 1.00 91.75 97 GLU A C 1
ATOM 775 O O . GLU A 1 97 ? 8.400 0.212 -17.179 1.00 91.75 97 GLU A O 1
ATOM 780 N N . ARG A 1 98 ? 6.596 1.400 -16.545 1.00 93.25 98 ARG A N 1
ATOM 781 C CA . ARG A 1 98 ? 7.272 2.306 -15.605 1.00 93.25 98 ARG A CA 1
ATOM 782 C C . ARG A 1 98 ? 7.432 1.746 -14.197 1.00 93.25 98 ARG A C 1
ATOM 784 O O . ARG A 1 98 ? 8.021 2.375 -13.324 1.00 93.25 98 ARG A O 1
ATOM 791 N N . VAL A 1 99 ? 6.930 0.539 -13.948 1.00 92.62 99 VAL A N 1
ATOM 792 C CA . VAL A 1 99 ? 7.095 -0.153 -12.659 1.00 92.62 99 VAL A CA 1
ATOM 793 C C . VAL A 1 99 ? 8.576 -0.372 -12.333 1.00 92.62 99 VAL A C 1
ATOM 795 O O . VAL A 1 99 ? 8.969 -0.322 -11.168 1.00 92.62 99 VAL A O 1
ATOM 798 N N . TYR A 1 100 ? 9.401 -0.589 -13.358 1.00 92.31 100 TYR A N 1
ATOM 799 C CA . TYR A 1 100 ? 10.839 -0.806 -13.210 1.00 92.31 100 TYR A CA 1
ATOM 800 C C . TYR A 1 100 ? 11.670 0.484 -13.228 1.00 92.31 100 TYR A C 1
ATOM 802 O O . TYR A 1 100 ? 12.881 0.399 -13.039 1.00 92.31 100 TYR A O 1
ATOM 810 N N . ASP A 1 101 ? 11.040 1.654 -13.388 1.00 94.56 101 ASP A N 1
ATOM 811 C CA . ASP A 1 101 ? 11.717 2.955 -13.265 1.00 94.56 101 ASP A CA 1
ATOM 812 C C . ASP A 1 101 ? 12.094 3.259 -11.805 1.00 94.56 101 ASP A C 1
ATOM 814 O O . ASP A 1 101 ? 12.995 4.051 -11.538 1.00 94.56 101 ASP A O 1
ATOM 818 N N . TRP A 1 102 ? 11.395 2.635 -10.852 1.00 95.81 102 TRP A N 1
ATOM 819 C CA . TRP A 1 102 ? 11.622 2.798 -9.420 1.00 95.81 102 TRP A CA 1
ATOM 820 C C . TRP A 1 102 ? 12.627 1.772 -8.902 1.00 95.81 102 TRP A C 1
ATOM 822 O O . TRP A 1 102 ? 12.530 0.572 -9.186 1.00 95.81 102 TRP A O 1
ATOM 832 N N . ASP A 1 103 ? 13.560 2.234 -8.076 1.00 95.38 103 ASP A N 1
ATOM 833 C CA . ASP A 1 103 ? 14.552 1.382 -7.438 1.00 95.38 103 ASP A CA 1
ATOM 834 C C . ASP A 1 103 ? 13.952 0.533 -6.294 1.00 95.38 103 ASP A C 1
ATOM 836 O O . ASP A 1 103 ? 12.816 0.708 -5.841 1.00 95.38 103 ASP A O 1
ATOM 840 N N . HIS A 1 104 ? 14.732 -0.443 -5.830 1.00 95.38 104 HIS A N 1
ATOM 841 C CA . HIS A 1 104 ? 14.319 -1.372 -4.778 1.00 95.38 104 HIS A CA 1
ATOM 842 C C . HIS A 1 104 ? 14.022 -0.688 -3.432 1.00 95.38 104 HIS A C 1
ATOM 844 O O . HIS A 1 104 ? 13.094 -1.108 -2.732 1.00 95.38 104 HIS A O 1
ATOM 850 N N . GLU A 1 105 ? 14.761 0.363 -3.083 1.00 95.88 105 GLU A N 1
ATOM 851 C CA . GLU A 1 105 ? 14.577 1.129 -1.851 1.00 95.88 105 GLU A CA 1
ATOM 852 C C . GLU A 1 105 ? 13.269 1.922 -1.907 1.00 95.88 105 GLU A C 1
ATOM 854 O O . GLU A 1 105 ? 12.489 1.869 -0.958 1.00 95.88 105 GLU A O 1
ATOM 859 N N . SER A 1 106 ? 12.951 2.533 -3.051 1.00 97.31 106 SER A N 1
ATOM 860 C CA . SER A 1 106 ? 11.674 3.212 -3.301 1.00 97.31 106 SER A CA 1
ATOM 861 C C . SER A 1 106 ? 10.470 2.288 -3.065 1.00 97.31 106 SER A C 1
ATOM 863 O O . SER A 1 106 ? 9.533 2.650 -2.346 1.00 97.31 106 SER A O 1
ATOM 865 N N . TRP A 1 107 ? 10.503 1.060 -3.598 1.00 97.50 107 TRP A N 1
ATOM 866 C CA . TRP A 1 107 ? 9.448 0.064 -3.358 1.00 97.50 107 TRP A CA 1
ATOM 867 C C . TRP A 1 107 ? 9.384 -0.395 -1.898 1.00 97.50 107 TRP A C 1
ATOM 869 O O . TRP A 1 107 ? 8.296 -0.591 -1.356 1.00 97.50 107 TRP A O 1
ATOM 879 N N . THR A 1 108 ? 10.534 -0.568 -1.250 1.00 96.81 108 THR A N 1
ATOM 880 C CA . THR A 1 108 ? 10.606 -1.006 0.152 1.00 96.81 108 THR A CA 1
ATOM 881 C C . THR A 1 108 ? 10.076 0.078 1.091 1.00 96.81 108 THR A C 1
ATOM 883 O O . THR A 1 108 ? 9.269 -0.205 1.975 1.00 96.81 108 THR A O 1
ATOM 886 N N . ASN A 1 109 ? 10.434 1.338 0.843 1.00 96.62 109 ASN A N 1
ATOM 887 C CA . ASN A 1 109 ? 9.920 2.499 1.559 1.00 96.62 109 ASN A CA 1
ATOM 888 C C . ASN A 1 109 ? 8.395 2.634 1.405 1.00 96.62 109 ASN A C 1
ATOM 890 O O . ASN A 1 109 ? 7.695 2.928 2.371 1.00 96.62 109 ASN A O 1
ATOM 894 N N . ALA A 1 110 ? 7.853 2.355 0.215 1.00 97.50 110 ALA A N 1
ATOM 895 C CA . ALA A 1 110 ? 6.407 2.338 -0.009 1.00 97.50 110 ALA A CA 1
ATOM 896 C C . ALA A 1 110 ? 5.683 1.274 0.832 1.00 97.50 110 ALA A C 1
ATOM 898 O O . ALA A 1 110 ? 4.593 1.538 1.336 1.00 97.50 110 ALA A O 1
ATOM 899 N N . ILE A 1 111 ? 6.291 0.096 1.019 1.00 96.62 111 ILE A N 1
ATOM 900 C CA . ILE A 1 111 ? 5.759 -0.933 1.922 1.00 96.62 111 ILE A CA 1
ATOM 901 C C . ILE A 1 111 ? 5.793 -0.427 3.368 1.00 96.62 111 ILE A C 1
ATOM 903 O O . ILE A 1 111 ? 4.756 -0.419 4.027 1.00 96.62 111 I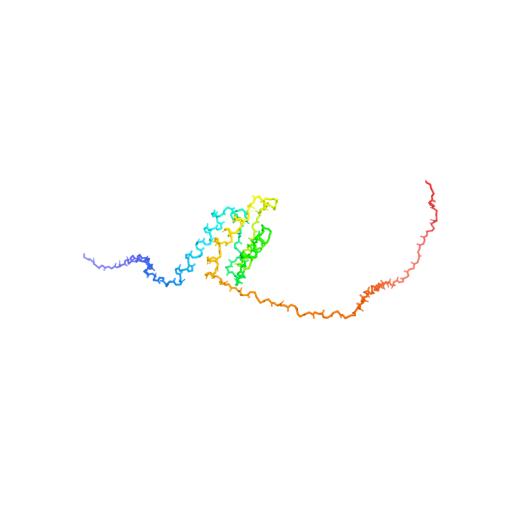LE A O 1
ATOM 907 N N . HIS A 1 112 ? 6.945 0.048 3.849 1.00 95.88 112 HIS A N 1
ATOM 908 C CA . HIS A 1 112 ? 7.076 0.567 5.215 1.00 95.88 112 HIS A CA 1
ATOM 909 C C . HIS A 1 112 ? 6.062 1.669 5.532 1.00 95.88 112 HIS A C 1
ATOM 911 O O . HIS A 1 112 ? 5.449 1.644 6.595 1.00 95.88 112 HIS A O 1
ATOM 917 N N . ALA A 1 113 ? 5.828 2.582 4.587 1.00 96.69 113 ALA A N 1
ATOM 918 C CA . ALA A 1 113 ? 4.909 3.701 4.755 1.00 96.69 113 ALA A CA 1
ATOM 919 C C . ALA A 1 113 ? 3.463 3.281 5.076 1.00 96.69 113 ALA A C 1
ATOM 921 O O . ALA A 1 113 ? 2.735 4.053 5.695 1.00 96.69 113 ALA A O 1
ATOM 922 N N . ILE A 1 114 ? 3.031 2.084 4.663 1.00 95.81 114 ILE A N 1
ATOM 923 C CA . ILE A 1 114 ? 1.651 1.617 4.872 1.00 95.81 114 ILE A CA 1
ATOM 924 C C . ILE A 1 114 ? 1.529 0.479 5.882 1.00 95.81 114 ILE A C 1
ATOM 926 O O . ILE A 1 114 ? 0.420 0.228 6.353 1.00 95.81 114 ILE A O 1
ATOM 930 N N . LEU A 1 115 ? 2.626 -0.204 6.229 1.00 94.44 115 LEU A N 1
ATOM 931 C CA . LEU A 1 115 ? 2.579 -1.369 7.116 1.00 94.44 115 LEU A CA 1
ATOM 932 C C . LEU A 1 115 ? 2.103 -1.019 8.524 1.00 94.44 115 LEU A C 1
ATOM 934 O O . LEU A 1 115 ? 1.187 -1.680 9.018 1.00 94.44 115 LEU A O 1
ATOM 938 N N . ASP A 1 116 ? 2.673 0.006 9.159 1.00 93.06 116 ASP A N 1
ATOM 939 C CA . ASP A 1 116 ? 2.297 0.362 10.533 1.00 93.06 116 ASP A CA 1
ATOM 940 C C . ASP A 1 116 ? 0.828 0.815 10.613 1.00 93.06 116 ASP A C 1
ATOM 942 O O . ASP A 1 116 ? 0.074 0.250 11.414 1.00 93.06 116 ASP A O 1
ATOM 946 N N . PRO A 1 117 ? 0.347 1.730 9.739 1.00 95.31 117 PRO A N 1
ATOM 947 C CA . PRO A 1 117 ? -1.065 2.093 9.709 1.00 95.31 117 PRO A CA 1
ATOM 948 C C . PRO A 1 117 ? -1.991 0.899 9.460 1.00 95.31 117 PRO A C 1
ATOM 950 O O . PRO A 1 117 ? -2.981 0.731 10.170 1.00 95.31 117 PRO A O 1
ATOM 953 N N . LEU A 1 118 ? -1.680 0.038 8.486 1.00 95.12 118 LEU A N 1
ATOM 954 C CA . LEU A 1 118 ? -2.517 -1.127 8.185 1.00 95.12 118 LEU A CA 1
ATOM 955 C C . LEU A 1 118 ? -2.523 -2.142 9.329 1.00 95.12 118 LEU A C 1
ATOM 957 O O . LEU A 1 118 ? -3.560 -2.741 9.611 1.00 95.12 118 LEU A O 1
ATOM 961 N N . THR A 1 119 ? -1.401 -2.321 10.023 1.00 93.88 119 THR A N 1
ATOM 962 C CA . THR A 1 119 ? -1.310 -3.251 11.155 1.00 93.88 119 THR A CA 1
ATOM 963 C C . THR A 1 119 ? -2.262 -2.854 12.278 1.00 93.88 119 THR A C 1
ATOM 965 O O . THR A 1 119 ? -2.925 -3.724 12.840 1.00 93.88 119 THR A O 1
ATOM 968 N N . VAL A 1 120 ? -2.399 -1.558 12.562 1.00 93.31 120 VAL A N 1
ATOM 969 C CA . VAL A 1 120 ? -3.385 -1.055 13.532 1.00 93.31 120 VAL A CA 1
ATOM 970 C C . VAL A 1 120 ? -4.817 -1.255 13.027 1.00 93.31 120 VAL A C 1
ATOM 972 O O . VAL A 1 120 ? -5.696 -1.657 13.789 1.00 93.31 120 VAL A O 1
ATOM 975 N N . LEU A 1 121 ? -5.065 -0.981 11.744 1.00 93.56 121 LEU A N 1
ATOM 976 C CA . LEU A 1 121 ? -6.420 -0.927 11.188 1.00 93.56 121 LEU A CA 1
ATOM 977 C C . LEU A 1 121 ? -7.044 -2.303 10.933 1.00 93.56 121 LEU A C 1
ATOM 979 O O . LEU A 1 121 ? -8.247 -2.464 11.136 1.00 93.56 121 LEU A O 1
ATOM 983 N N . VAL A 1 122 ? -6.257 -3.273 10.462 1.00 92.38 122 VAL A N 1
ATOM 984 C CA . VAL A 1 122 ? -6.755 -4.600 10.051 1.00 92.38 122 VAL A CA 1
ATOM 985 C C . VAL A 1 122 ? -6.001 -5.774 10.684 1.00 92.38 122 VAL A C 1
ATOM 987 O O . VAL A 1 122 ? -6.484 -6.910 10.661 1.00 92.38 122 VAL A O 1
ATOM 990 N N . GLY A 1 123 ? -4.837 -5.522 11.291 1.00 88.75 123 GLY A N 1
ATOM 991 C CA . GLY A 1 123 ? -3.985 -6.548 11.891 1.00 88.75 123 GLY A CA 1
ATOM 992 C C . GLY A 1 123 ? -3.210 -7.404 10.882 1.00 88.75 123 GLY A C 1
ATOM 993 O O . GLY A 1 123 ? -3.484 -7.416 9.684 1.00 88.75 123 GLY A O 1
ATOM 994 N N . THR A 1 124 ? -2.256 -8.193 11.393 1.00 85.38 124 THR A N 1
ATOM 995 C CA . THR A 1 124 ? -1.340 -9.023 10.581 1.00 85.38 124 THR A CA 1
ATOM 996 C C . THR A 1 124 ? -1.525 -10.522 10.798 1.00 85.38 124 THR A C 1
ATOM 998 O O . THR A 1 124 ? -1.486 -11.013 11.929 1.00 85.38 124 THR A O 1
ATOM 1001 N N . GLY A 1 125 ? -1.779 -11.276 9.733 1.00 74.94 125 GLY A N 1
ATOM 1002 C CA . GLY A 1 125 ? -1.959 -12.723 9.751 1.00 74.94 125 GLY A CA 1
ATOM 1003 C C . GLY A 1 125 ? -0.618 -13.435 9.612 1.00 74.94 125 GLY A C 1
ATOM 1004 O O . GLY A 1 125 ? 0.204 -13.076 8.771 1.00 74.94 125 GLY A O 1
ATOM 1005 N N . LYS A 1 126 ? -0.381 -14.488 10.403 1.00 69.19 126 LYS A N 1
ATOM 1006 C CA . LYS A 1 126 ? 0.776 -15.362 10.168 1.00 69.19 126 LYS A CA 1
ATOM 1007 C C . LYS A 1 126 ? 0.484 -16.246 8.959 1.00 69.19 126 LYS A C 1
ATOM 1009 O O . LYS A 1 126 ? -0.512 -16.970 8.971 1.00 69.19 126 LYS A O 1
ATOM 1014 N N . ARG A 1 127 ? 1.372 -16.255 7.954 1.00 58.50 127 ARG A N 1
ATOM 1015 C CA . ARG A 1 127 ? 1.316 -17.281 6.900 1.00 58.50 127 ARG A CA 1
ATOM 1016 C C . ARG A 1 127 ? 1.485 -18.632 7.573 1.00 58.50 127 ARG A C 1
ATOM 1018 O O . ARG A 1 127 ? 2.554 -18.948 8.092 1.00 58.50 127 ARG A O 1
ATOM 1025 N N . LYS A 1 128 ? 0.436 -19.447 7.553 1.00 44.78 128 LYS A N 1
ATOM 1026 C CA . LYS A 1 128 ? 0.591 -20.868 7.829 1.00 44.78 128 LYS A CA 1
ATOM 1027 C C . LYS A 1 128 ? 1.330 -21.423 6.619 1.00 44.78 128 LYS A C 1
ATOM 1029 O O . LYS A 1 128 ? 0.744 -21.559 5.548 1.00 44.78 128 LYS A O 1
ATOM 1034 N N . THR A 1 129 ? 2.632 -21.661 6.758 1.00 40.22 129 THR A N 1
ATOM 1035 C CA . THR A 1 129 ? 3.396 -22.429 5.777 1.00 40.22 129 THR A CA 1
ATOM 1036 C C . THR A 1 129 ? 2.797 -23.827 5.774 1.00 40.22 129 THR A C 1
ATOM 1038 O O . THR A 1 129 ? 3.209 -24.696 6.536 1.00 40.22 129 THR A O 1
ATOM 1041 N N . THR A 1 130 ? 1.764 -24.041 4.963 1.00 34.47 130 THR A N 1
ATOM 1042 C CA . THR A 1 130 ? 1.329 -25.384 4.618 1.00 34.47 130 THR A CA 1
ATOM 1043 C C . THR A 1 130 ? 2.434 -25.924 3.732 1.00 34.47 130 THR A C 1
ATOM 1045 O O . THR A 1 130 ? 2.416 -25.753 2.516 1.00 34.47 130 THR A O 1
ATOM 1048 N N . SER A 1 131 ? 3.456 -26.512 4.354 1.00 39.62 131 SER A N 1
ATOM 1049 C CA . SER A 1 131 ? 4.324 -27.443 3.659 1.00 39.62 131 SER A CA 1
ATOM 1050 C C . SER A 1 131 ? 3.400 -28.493 3.058 1.00 39.62 131 SER A C 1
ATOM 1052 O O . SER A 1 131 ? 2.768 -29.266 3.784 1.00 39.62 131 SER A O 1
ATOM 1054 N N . THR A 1 132 ? 3.256 -28.468 1.740 1.00 38.69 132 THR A N 1
ATOM 1055 C CA . THR A 1 132 ? 2.624 -29.541 0.984 1.00 38.69 132 THR A CA 1
ATOM 1056 C C . THR A 1 132 ? 3.253 -30.849 1.465 1.00 38.69 132 THR A C 1
ATOM 1058 O O . THR A 1 132 ? 4.475 -30.978 1.352 1.00 38.69 132 THR A O 1
ATOM 1061 N N . PRO A 1 133 ? 2.499 -31.809 2.036 1.00 40.72 133 PRO A N 1
ATOM 1062 C CA . PRO A 1 133 ? 3.081 -33.106 2.332 1.00 40.72 133 PRO A CA 1
ATOM 1063 C C . PRO A 1 133 ? 3.572 -33.675 1.004 1.00 40.72 133 PRO A C 1
ATOM 1065 O O . PRO A 1 133 ? 2.822 -33.704 0.025 1.00 40.72 133 PRO A O 1
ATOM 1068 N N . ALA A 1 134 ? 4.853 -34.044 0.963 1.00 44.72 134 ALA A N 1
ATOM 1069 C CA . ALA A 1 134 ? 5.513 -34.608 -0.201 1.00 44.72 134 ALA A CA 1
ATOM 1070 C C . ALA A 1 134 ? 4.641 -35.726 -0.785 1.00 44.72 134 ALA A C 1
ATOM 1072 O O . ALA A 1 134 ? 4.528 -36.820 -0.227 1.00 44.72 134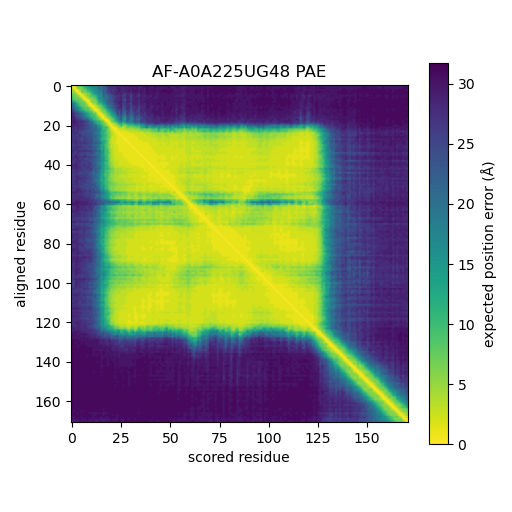 ALA A O 1
ATOM 1073 N N . ARG A 1 135 ? 3.970 -35.427 -1.900 1.00 41.75 135 ARG A N 1
ATOM 1074 C CA . ARG A 1 135 ? 3.141 -36.394 -2.603 1.00 41.75 135 ARG A CA 1
ATOM 1075 C C . ARG A 1 135 ? 4.117 -37.339 -3.291 1.00 41.75 135 ARG A C 1
ATOM 1077 O O . ARG A 1 135 ? 4.730 -36.978 -4.292 1.00 41.75 135 ARG A O 1
ATOM 1084 N N . LYS A 1 136 ? 4.335 -38.503 -2.670 1.00 40.03 136 LYS A N 1
ATOM 1085 C CA . LYS A 1 136 ? 5.164 -39.585 -3.207 1.00 40.03 136 LYS A CA 1
ATOM 1086 C C . LYS A 1 136 ? 4.806 -39.807 -4.676 1.00 40.03 136 LYS A C 1
ATOM 1088 O O . LYS A 1 136 ? 3.631 -39.941 -5.017 1.00 40.03 136 LYS A O 1
ATOM 1093 N N . ALA A 1 137 ? 5.832 -39.833 -5.521 1.00 48.19 137 ALA A N 1
ATOM 1094 C CA . ALA A 1 137 ? 5.719 -40.274 -6.898 1.00 48.19 137 ALA A CA 1
ATOM 1095 C C . ALA A 1 137 ? 5.138 -41.695 -6.917 1.00 48.19 137 ALA A C 1
ATOM 1097 O O . ALA A 1 137 ? 5.649 -42.589 -6.245 1.00 48.19 137 ALA A O 1
ATOM 1098 N N . GLY A 1 138 ? 4.052 -41.886 -7.661 1.00 42.19 138 GLY A N 1
ATOM 1099 C CA . GLY A 1 138 ? 3.377 -43.172 -7.762 1.00 42.19 138 GLY A CA 1
ATOM 1100 C C . GLY A 1 138 ? 2.313 -43.161 -8.848 1.00 42.19 138 GLY A C 1
ATOM 1101 O O . GLY A 1 138 ? 1.177 -42.781 -8.600 1.00 42.19 138 GLY A O 1
ATOM 1102 N N . THR A 1 139 ? 2.726 -43.617 -10.030 1.00 39.62 139 THR A N 1
ATOM 1103 C CA . THR A 1 139 ? 1.895 -44.211 -11.089 1.00 39.62 139 THR A CA 1
ATOM 1104 C C . THR A 1 139 ? 1.035 -43.264 -11.939 1.00 39.62 139 THR A C 1
ATOM 1106 O O . THR A 1 139 ? -0.031 -42.791 -11.555 1.00 39.62 139 THR A O 1
ATOM 1109 N N . ARG A 1 140 ? 1.508 -43.068 -13.181 1.00 48.03 140 ARG A N 1
ATOM 1110 C CA . ARG A 1 140 ? 0.760 -42.585 -14.353 1.00 48.03 140 ARG A CA 1
ATOM 1111 C C . ARG A 1 140 ? -0.606 -43.276 -14.453 1.00 48.03 140 ARG A C 1
ATOM 1113 O O . ARG A 1 140 ? -0.662 -44.485 -14.648 1.00 48.03 140 ARG A O 1
ATOM 1120 N N . SER A 1 141 ? -1.679 -42.493 -14.460 1.00 40.84 141 SER A N 1
ATOM 1121 C CA . SER A 1 141 ? -2.939 -42.876 -15.098 1.00 40.84 141 SER A CA 1
ATOM 1122 C C . SER A 1 141 ? -3.268 -41.799 -16.124 1.00 40.84 141 SER A C 1
ATOM 1124 O O . SER A 1 141 ? -3.683 -40.695 -15.776 1.00 40.84 141 SER A O 1
ATOM 1126 N N . TYR A 1 142 ? -2.987 -42.083 -17.395 1.00 41.53 142 TYR A N 1
ATOM 1127 C CA . TYR A 1 142 ? -3.462 -41.255 -18.497 1.00 41.53 142 TYR A CA 1
ATOM 1128 C C . TYR A 1 142 ? -4.948 -41.550 -18.689 1.00 41.53 142 TYR A C 1
ATOM 1130 O O . TYR A 1 142 ? -5.316 -42.492 -19.387 1.00 41.53 142 TYR A O 1
ATOM 1138 N N . PHE A 1 143 ? -5.810 -40.748 -18.066 1.00 39.75 143 PHE A N 1
ATOM 1139 C CA . PHE A 1 143 ? -7.227 -40.735 -18.408 1.00 39.75 143 PHE A CA 1
ATOM 1140 C C . PHE A 1 143 ? -7.397 -39.916 -19.695 1.00 39.75 143 PHE A C 1
ATOM 1142 O O . PHE A 1 143 ? -7.573 -38.700 -19.678 1.00 39.75 143 PHE A O 1
ATOM 1149 N N . LEU A 1 144 ? -7.268 -40.594 -20.837 1.00 47.97 144 LEU A N 1
ATOM 1150 C CA . LEU A 1 144 ? -7.691 -40.071 -22.132 1.00 47.97 144 LEU A CA 1
ATOM 1151 C C . LEU A 1 144 ? -9.208 -39.849 -22.081 1.00 47.97 144 LEU A C 1
ATOM 1153 O O . LEU A 1 144 ? -9.986 -40.803 -22.051 1.00 47.97 144 LEU A O 1
ATOM 1157 N N . HIS A 1 145 ? -9.632 -38.585 -22.079 1.00 41.94 145 HIS A N 1
ATOM 1158 C CA . HIS A 1 145 ? -11.029 -38.229 -22.297 1.00 41.94 145 HIS A CA 1
ATOM 1159 C C . HIS A 1 145 ? -11.440 -38.653 -23.713 1.00 41.94 145 HIS A C 1
ATOM 1161 O O . HIS A 1 145 ? -11.116 -38.014 -24.713 1.00 41.94 145 HIS A O 1
ATOM 1167 N N . ARG A 1 146 ? -12.175 -39.764 -23.783 1.00 38.88 146 ARG A N 1
ATOM 1168 C CA . ARG A 1 146 ? -12.874 -40.245 -24.972 1.00 38.88 146 ARG A CA 1
ATOM 1169 C C . ARG A 1 146 ? -14.044 -39.298 -25.257 1.00 38.88 146 ARG A C 1
ATOM 1171 O O . ARG A 1 146 ? -15.102 -39.412 -24.647 1.00 38.88 146 ARG A O 1
ATOM 1178 N N . VAL A 1 147 ? -13.862 -38.360 -26.183 1.00 42.69 147 VAL A N 1
ATOM 1179 C CA . VAL A 1 147 ? -14.968 -37.564 -26.736 1.00 42.69 147 VAL A CA 1
ATOM 1180 C C . VAL A 1 147 ? -15.752 -38.455 -27.701 1.00 42.69 147 VAL A C 1
ATOM 1182 O O . VAL A 1 147 ? -15.384 -38.611 -28.864 1.00 42.69 147 VAL A O 1
ATOM 1185 N N . THR A 1 148 ? -16.832 -39.077 -27.232 1.00 44.25 148 THR A N 1
ATOM 1186 C CA . THR A 1 148 ? -17.803 -39.728 -28.122 1.00 44.25 148 THR A CA 1
ATOM 1187 C C . THR A 1 148 ? -18.819 -38.697 -28.600 1.00 44.25 148 THR A C 1
ATOM 1189 O O . THR A 1 148 ? -19.676 -38.257 -27.835 1.00 44.25 148 THR A O 1
ATOM 1192 N N . ARG A 1 149 ? -18.728 -38.328 -29.884 1.00 40.59 149 ARG A N 1
ATOM 1193 C CA . ARG A 1 149 ? -19.795 -37.643 -30.626 1.00 40.59 149 ARG A CA 1
ATOM 1194 C C . ARG A 1 149 ? -21.079 -38.464 -30.524 1.00 40.59 149 ARG A C 1
ATOM 1196 O O . ARG A 1 149 ? -21.085 -39.630 -30.910 1.00 40.59 149 ARG A O 1
ATOM 1203 N N . ARG A 1 150 ? -22.172 -37.850 -30.068 1.00 42.81 150 ARG A N 1
ATOM 1204 C CA . ARG A 1 150 ? -23.518 -38.409 -30.226 1.00 42.81 150 ARG A CA 1
ATOM 1205 C C . ARG A 1 150 ? -24.238 -37.617 -31.309 1.00 42.81 150 ARG A C 1
ATOM 1207 O O . ARG A 1 150 ? -24.685 -36.498 -31.085 1.00 42.81 150 ARG A O 1
ATOM 1214 N N . VAL A 1 151 ? -24.289 -38.215 -32.492 1.00 37.69 151 VAL A N 1
ATOM 1215 C CA . VAL A 1 151 ? -25.140 -37.797 -33.606 1.00 37.69 151 VAL A CA 1
ATOM 1216 C C . VAL A 1 151 ? -26.593 -38.009 -33.175 1.00 37.69 151 VAL A C 1
ATOM 1218 O O . VAL A 1 151 ? -26.966 -39.120 -32.801 1.00 37.69 151 VAL A O 1
ATOM 1221 N N . LYS A 1 152 ? -27.406 -36.951 -33.199 1.00 44.06 152 LYS A N 1
ATOM 1222 C CA . LYS A 1 152 ? -28.869 -37.062 -33.246 1.00 44.06 152 LYS A CA 1
ATOM 1223 C C . LYS A 1 152 ? -29.302 -36.640 -34.642 1.00 44.06 152 LYS A C 1
ATOM 1225 O O . LYS A 1 152 ? -29.476 -35.461 -34.920 1.00 44.06 152 LYS A O 1
ATOM 1230 N N . THR A 1 153 ? -29.422 -37.626 -35.517 1.00 36.03 153 THR A N 1
ATOM 1231 C CA . THR A 1 153 ? -30.187 -37.532 -36.753 1.00 36.03 153 THR A CA 1
ATOM 1232 C C . THR A 1 153 ? -31.667 -37.582 -36.385 1.00 36.03 153 THR A C 1
ATOM 1234 O O . THR A 1 153 ? -32.144 -38.564 -35.821 1.00 36.03 153 THR A O 1
ATOM 1237 N N . LEU A 1 154 ? -32.384 -36.493 -36.659 1.00 42.53 154 LEU A N 1
ATOM 1238 C CA . LEU A 1 154 ? -33.841 -36.489 -36.702 1.00 42.53 154 LEU A CA 1
ATOM 1239 C C . LEU A 1 154 ? -34.257 -37.096 -38.040 1.00 42.53 154 LEU A C 1
ATOM 1241 O O . LEU A 1 154 ? -33.992 -36.535 -39.099 1.00 42.53 154 LEU A O 1
ATOM 1245 N N . THR A 1 155 ? -34.871 -38.270 -37.975 1.00 35.72 155 THR A N 1
ATOM 1246 C CA . THR A 1 155 ? -35.598 -38.878 -39.084 1.00 35.72 155 THR A CA 1
ATOM 1247 C C . THR A 1 155 ? -37.013 -38.307 -39.062 1.00 35.72 155 THR A C 1
ATOM 1249 O O . THR A 1 155 ? -37.764 -38.564 -38.125 1.00 35.72 155 THR A O 1
ATOM 1252 N N . ALA A 1 156 ? -37.381 -37.535 -40.078 1.00 39.81 156 ALA A N 1
ATOM 1253 C CA . ALA A 1 156 ? -38.773 -37.293 -40.432 1.00 39.81 156 ALA A CA 1
ATOM 1254 C C . ALA A 1 156 ? -38.905 -37.535 -41.935 1.00 39.81 156 ALA A C 1
ATOM 1256 O O . ALA A 1 156 ? -38.097 -37.068 -42.734 1.00 39.81 156 ALA A O 1
ATOM 1257 N N . ALA A 1 157 ? -39.860 -38.393 -42.258 1.00 36.88 157 ALA A N 1
ATOM 1258 C CA . ALA A 1 157 ? -40.028 -39.060 -43.527 1.00 36.88 157 ALA A CA 1
ATOM 1259 C C . ALA A 1 157 ? -40.800 -38.223 -44.556 1.00 36.88 157 ALA A C 1
ATOM 1261 O O . ALA A 1 157 ? -41.602 -37.365 -44.196 1.00 36.88 157 ALA A O 1
ATOM 1262 N N . SER A 1 158 ? -40.648 -38.669 -45.810 1.00 37.88 158 SER A N 1
ATOM 1263 C CA . SER A 1 158 ? -41.567 -38.558 -46.957 1.00 37.88 158 SER A CA 1
ATOM 1264 C C . SER A 1 158 ? -41.635 -37.209 -47.680 1.00 37.88 158 SER A C 1
ATOM 1266 O O . SER A 1 158 ? -41.723 -36.178 -47.037 1.00 37.88 158 SER A O 1
ATOM 1268 N N . ASN A 1 159 ? -41.705 -37.101 -49.007 1.00 42.56 159 ASN A N 1
ATOM 1269 C CA . ASN A 1 159 ? -41.294 -37.885 -50.185 1.00 42.56 159 ASN A CA 1
ATOM 1270 C C . ASN A 1 159 ? -41.351 -36.857 -51.373 1.00 42.56 159 ASN A C 1
ATOM 1272 O O . ASN A 1 159 ? -41.407 -35.660 -51.095 1.00 42.56 159 ASN A O 1
ATOM 1276 N N . PRO A 1 160 ? -41.293 -37.205 -52.671 1.00 48.81 160 PRO A N 1
ATOM 1277 C CA . PRO A 1 160 ? -40.249 -36.715 -53.572 1.00 48.81 160 PRO A CA 1
ATOM 1278 C C . PRO A 1 160 ? -40.801 -35.864 -54.729 1.00 48.81 160 PRO A C 1
ATOM 1280 O O . PRO A 1 160 ? -41.756 -36.292 -55.361 1.00 48.81 160 PRO A O 1
ATOM 1283 N N . GLN A 1 161 ? -40.173 -34.755 -55.123 1.00 36.66 161 GLN A N 1
ATOM 1284 C CA . GLN A 1 161 ? -40.361 -34.244 -56.489 1.00 36.66 161 GLN A CA 1
ATOM 1285 C C . GLN A 1 161 ? -39.094 -33.589 -57.041 1.00 36.66 161 GLN A C 1
ATOM 1287 O O . GLN A 1 161 ? -38.563 -32.640 -56.476 1.00 36.66 161 GLN A O 1
ATOM 1292 N N . ASP A 1 162 ? -38.685 -34.164 -58.171 1.00 37.06 162 ASP A N 1
ATOM 1293 C CA . ASP A 1 162 ? -38.167 -33.511 -59.365 1.00 37.06 162 ASP A CA 1
ATOM 1294 C C . ASP A 1 162 ? -36.795 -32.833 -59.349 1.00 37.06 162 ASP A C 1
ATOM 1296 O O . ASP A 1 162 ? -36.535 -31.847 -58.670 1.00 37.06 162 ASP A O 1
ATOM 1300 N N . GLY A 1 163 ? -35.959 -33.309 -60.276 1.00 39.31 163 GLY A N 1
ATOM 1301 C CA . GLY A 1 163 ? -35.017 -32.443 -60.973 1.00 39.31 163 GLY A CA 1
ATOM 1302 C C . GLY A 1 163 ? -33.578 -32.926 -60.967 1.00 39.31 163 GLY A C 1
ATOM 1303 O O . GLY A 1 163 ? -32.779 -32.523 -60.132 1.00 39.31 163 GLY A O 1
ATOM 1304 N N . CYS A 1 164 ? -33.233 -33.732 -61.973 1.00 37.78 164 CYS A N 1
ATOM 1305 C CA . CYS A 1 164 ? -31.882 -33.859 -62.526 1.00 37.78 164 CYS A CA 1
ATOM 1306 C C . CYS A 1 164 ? -31.165 -32.484 -62.577 1.00 37.78 164 CYS A C 1
ATOM 1308 O O . CYS A 1 164 ? -31.805 -31.473 -62.834 1.00 37.78 164 CYS A O 1
ATOM 1310 N N . ARG A 1 165 ? -29.840 -32.357 -62.454 1.00 42.03 165 ARG A N 1
ATOM 1311 C CA . ARG A 1 165 ? -28.842 -32.914 -63.378 1.00 42.03 165 ARG A CA 1
ATOM 1312 C C . ARG A 1 165 ? -27.429 -32.601 -62.861 1.00 42.03 165 ARG A C 1
ATOM 1314 O O . ARG A 1 165 ? -27.204 -31.572 -62.235 1.00 42.03 165 ARG A O 1
ATOM 1321 N N . CYS A 1 166 ? -26.518 -33.518 -63.159 1.00 40.00 166 CYS A N 1
ATOM 1322 C CA . CYS A 1 166 ? -25.083 -33.496 -62.892 1.00 40.00 166 CYS A CA 1
ATOM 1323 C C . CYS A 1 166 ? -24.308 -32.434 -63.702 1.00 40.00 166 CYS A C 1
ATOM 1325 O O . CYS A 1 166 ? -24.868 -31.853 -64.632 1.00 40.00 166 CYS A O 1
ATOM 1327 N N . ALA A 1 167 ? -22.999 -32.377 -63.401 1.00 45.44 167 ALA A N 1
ATOM 1328 C CA . ALA A 1 167 ? -21.866 -31.777 -64.127 1.00 45.44 167 ALA A CA 1
ATOM 1329 C C . ALA A 1 167 ? -21.497 -30.338 -63.725 1.00 45.44 167 ALA A C 1
ATOM 1331 O O . ALA A 1 167 ? -22.367 -29.495 -63.560 1.00 45.44 167 ALA A O 1
ATOM 1332 N N . ASP A 1 168 ? -20.236 -29.937 -63.589 1.00 41.56 168 ASP A N 1
ATOM 1333 C CA . ASP A 1 168 ? -18.938 -30.617 -63.537 1.00 41.56 168 ASP A CA 1
ATOM 1334 C C . ASP A 1 168 ? -17.945 -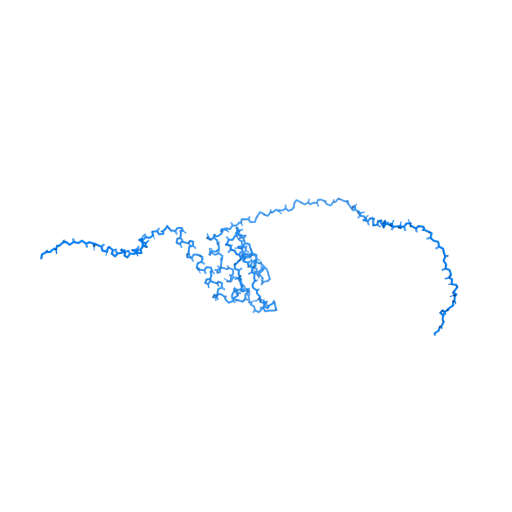29.553 -63.032 1.00 41.56 168 ASP A C 1
ATOM 1336 O O . ASP A 1 168 ? -18.028 -28.385 -63.415 1.00 41.56 168 ASP A O 1
ATOM 1340 N N . CYS A 1 169 ? -17.004 -29.945 -62.177 1.00 39.03 169 CYS A N 1
ATOM 1341 C CA . CYS A 1 169 ? -15.798 -29.164 -61.921 1.00 39.03 169 CYS A CA 1
ATOM 1342 C C . CYS A 1 169 ? -14.808 -29.448 -63.051 1.00 39.03 169 CYS A C 1
ATOM 1344 O O . CYS A 1 169 ? -14.469 -30.613 -63.223 1.00 39.03 169 CYS A O 1
ATOM 1346 N N . HIS A 1 170 ? -14.276 -28.435 -63.738 1.00 41.28 170 HIS A N 1
ATOM 1347 C CA . HIS A 1 170 ? -12.928 -28.511 -64.308 1.00 41.28 170 HIS A CA 1
ATOM 1348 C C . HIS A 1 170 ? -12.360 -27.129 -64.673 1.00 41.28 170 HIS A C 1
ATOM 1350 O O . HIS A 1 170 ? -13.028 -26.348 -65.344 1.00 41.28 170 HIS A O 1
ATOM 1356 N N . ALA A 1 171 ? -11.088 -26.967 -64.275 1.00 44.88 171 ALA A N 1
ATOM 1357 C CA . ALA A 1 171 ? -10.047 -26.019 -64.700 1.00 44.88 171 ALA A CA 1
ATOM 1358 C C . ALA A 1 171 ? -10.200 -24.538 -64.317 1.00 44.88 171 ALA A C 1
ATOM 1360 O O . ALA A 1 171 ? -10.958 -23.801 -64.979 1.00 44.88 171 ALA A O 1
#

Secondary structure (DSSP, 8-state):
------------------------HHHHHHHHHHHHHHHHHHHSHHHHHH--EE-SS--SPEEPP-GGG--SHHHHHHHHHHHHHHTTEE-----GGGGGGS-HHHHHHHHHHHHHHHHHHH-EE----------------------------------------------

Organism: NCBI:txid4795